Protein AF-A0A8T5B673-F1 (afdb_monomer_lite)

pLDDT: mean 93.82, std 4.8, range [74.12, 98.75]

Sequence (118 aa):
LTLALTHFINIVFALVAGEEDLQTLKQLGGTTFTLQLAISEGVMTEDPMLYALIQIDNEYTLNYLESFMLKANVLKEIIRKKDFDGFIEFYKATRDLLSRDEEFPTAYERIYRALKVL

Radius of gyration: 16.29 Å; chains: 1; bounding box: 30×36×39 Å

Structure (mmCIF, N/CA/C/O backbone):
data_AF-A0A8T5B673-F1
#
_entry.id   AF-A0A8T5B673-F1
#
loop_
_atom_site.group_PDB
_atom_site.id
_atom_site.type_symbol
_atom_site.label_atom_id
_atom_site.label_alt_id
_atom_site.label_comp_id
_atom_site.label_asym_id
_atom_site.label_entity_id
_atom_site.label_seq_id
_atom_site.pdbx_PDB_ins_code
_atom_site.Cartn_x
_atom_site.Cartn_y
_atom_site.Cartn_z
_atom_site.occupancy
_atom_site.B_iso_or_equiv
_atom_site.auth_seq_id
_atom_site.auth_comp_id
_atom_site.auth_asym_id
_atom_site.auth_atom_id
_atom_site.pdbx_PDB_model_num
ATOM 1 N N . LEU A 1 1 ? 14.635 -7.229 0.065 1.00 74.12 1 LEU A N 1
ATOM 2 C CA . LEU A 1 1 ? 13.459 -6.595 0.704 1.00 74.12 1 LEU A CA 1
ATOM 3 C C . LEU A 1 1 ? 12.977 -5.362 -0.061 1.00 74.12 1 LEU A C 1
ATOM 5 O O . LEU A 1 1 ? 11.901 -5.440 -0.633 1.00 74.12 1 LEU A O 1
ATOM 9 N N . THR A 1 2 ? 13.748 -4.265 -0.105 1.00 78.88 2 THR A N 1
ATOM 10 C CA . THR A 1 2 ? 13.266 -2.941 -0.554 1.00 78.88 2 THR A CA 1
ATOM 11 C C . THR A 1 2 ? 12.681 -2.928 -1.966 1.00 78.88 2 THR A C 1
ATOM 13 O O . THR A 1 2 ? 11.533 -2.543 -2.112 1.00 78.88 2 THR A O 1
ATOM 16 N N . LEU A 1 3 ? 13.399 -3.385 -2.996 1.00 82.56 3 LEU A N 1
ATOM 17 C CA . LEU A 1 3 ? 12.872 -3.353 -4.370 1.00 82.56 3 LEU A CA 1
ATOM 18 C C . LEU A 1 3 ? 11.737 -4.366 -4.571 1.00 82.56 3 LEU A C 1
ATOM 20 O O . LEU A 1 3 ? 10.639 -3.989 -4.968 1.00 82.56 3 LEU A O 1
ATOM 24 N N . ALA A 1 4 ? 11.977 -5.634 -4.229 1.00 87.19 4 ALA A N 1
ATOM 25 C CA . ALA A 1 4 ? 11.004 -6.705 -4.432 1.00 87.19 4 ALA A CA 1
ATOM 26 C C . ALA A 1 4 ? 9.653 -6.414 -3.754 1.00 87.19 4 ALA A C 1
ATOM 28 O O . ALA A 1 4 ? 8.620 -6.403 -4.418 1.00 87.19 4 ALA A O 1
ATOM 29 N N . LEU A 1 5 ? 9.644 -6.091 -2.456 1.00 92.62 5 LEU A N 1
ATOM 30 C CA . LEU A 1 5 ? 8.385 -5.856 -1.749 1.00 92.62 5 LEU A CA 1
ATOM 31 C C . LEU A 1 5 ? 7.709 -4.550 -2.190 1.00 92.62 5 LEU A C 1
ATOM 33 O O . LEU A 1 5 ? 6.496 -4.531 -2.378 1.00 92.62 5 LEU A O 1
ATOM 37 N N . THR A 1 6 ? 8.472 -3.473 -2.395 1.00 93.19 6 THR A N 1
ATOM 38 C CA . THR A 1 6 ? 7.896 -2.172 -2.783 1.00 93.19 6 THR A CA 1
ATOM 39 C C . THR A 1 6 ? 7.246 -2.239 -4.162 1.00 93.19 6 THR A C 1
ATOM 41 O O . THR A 1 6 ? 6.109 -1.802 -4.323 1.00 93.19 6 THR A O 1
ATOM 44 N N . HIS A 1 7 ? 7.918 -2.832 -5.154 1.00 93.50 7 HIS A N 1
ATOM 45 C CA . HIS A 1 7 ? 7.330 -2.990 -6.485 1.00 93.50 7 HIS A CA 1
ATOM 46 C C . HIS A 1 7 ? 6.151 -3.962 -6.477 1.00 93.50 7 HIS A C 1
ATOM 48 O O . HIS A 1 7 ? 5.152 -3.682 -7.128 1.00 93.50 7 HIS A O 1
ATOM 54 N N . PHE A 1 8 ? 6.216 -5.047 -5.697 1.00 94.81 8 PHE A N 1
ATOM 55 C CA . PHE A 1 8 ? 5.087 -5.965 -5.539 1.00 94.81 8 PHE A CA 1
ATOM 56 C C . PHE A 1 8 ? 3.839 -5.241 -5.013 1.00 94.81 8 PHE A C 1
ATOM 58 O O . PHE A 1 8 ? 2.764 -5.377 -5.593 1.00 94.81 8 PHE A O 1
ATOM 65 N N . ILE A 1 9 ? 3.986 -4.422 -3.964 1.00 96.62 9 ILE A N 1
ATOM 66 C CA . ILE A 1 9 ? 2.883 -3.631 -3.398 1.00 96.62 9 ILE A CA 1
ATOM 67 C C . ILE A 1 9 ? 2.291 -2.694 -4.454 1.00 96.62 9 ILE A C 1
ATOM 69 O O . ILE A 1 9 ? 1.073 -2.653 -4.602 1.00 96.62 9 ILE A O 1
ATOM 73 N N . ASN A 1 10 ? 3.130 -1.982 -5.211 1.00 97.19 10 ASN A N 1
ATOM 74 C CA . ASN A 1 10 ? 2.664 -1.051 -6.241 1.00 97.19 10 ASN A CA 1
ATOM 75 C C . ASN A 1 10 ? 1.962 -1.763 -7.408 1.00 97.19 10 ASN A C 1
ATOM 77 O O . ASN A 1 10 ? 0.935 -1.279 -7.871 1.00 97.19 10 ASN A O 1
ATOM 81 N N . ILE A 1 11 ? 2.463 -2.922 -7.853 1.00 96.94 11 ILE A N 1
ATOM 82 C CA . ILE A 1 11 ? 1.828 -3.731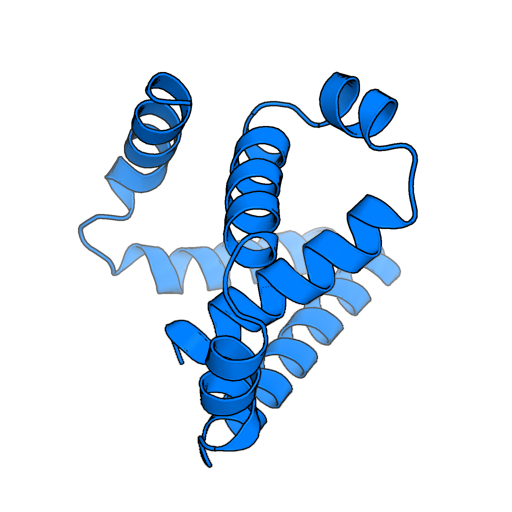 -8.908 1.00 96.94 11 ILE A CA 1
ATOM 83 C C . ILE A 1 11 ? 0.445 -4.210 -8.457 1.00 96.94 11 ILE A C 1
ATOM 85 O O . ILE A 1 11 ? -0.538 -4.033 -9.174 1.00 96.94 11 ILE A O 1
ATOM 89 N N . VAL A 1 12 ? 0.350 -4.788 -7.256 1.00 97.69 12 VAL A N 1
ATOM 90 C CA . VAL A 1 12 ? -0.927 -5.288 -6.723 1.00 97.69 12 VAL A CA 1
ATOM 91 C C . VAL A 1 12 ? -1.903 -4.139 -6.469 1.00 97.69 12 VAL A C 1
ATOM 93 O O . VAL A 1 12 ? -3.080 -4.257 -6.795 1.00 97.69 12 VAL A O 1
ATOM 96 N N . PHE A 1 13 ? -1.429 -3.013 -5.930 1.00 98.00 13 PHE A N 1
ATOM 97 C CA . PHE A 1 13 ? -2.258 -1.827 -5.733 1.00 98.00 13 PHE A CA 1
ATOM 98 C C . PHE A 1 13 ? -2.781 -1.269 -7.062 1.00 98.00 13 PHE A C 1
ATOM 100 O O . PHE A 1 13 ? -3.968 -0.972 -7.155 1.00 98.00 13 PHE A O 1
ATOM 107 N N . ALA A 1 14 ? -1.929 -1.162 -8.089 1.00 97.69 14 ALA A N 1
ATOM 108 C CA . ALA A 1 14 ? -2.328 -0.700 -9.416 1.00 97.69 14 ALA A CA 1
ATOM 109 C C . ALA A 1 14 ? -3.395 -1.606 -10.039 1.00 97.69 14 ALA A C 1
ATOM 111 O O . ALA A 1 14 ? -4.357 -1.094 -10.602 1.00 97.69 14 ALA A O 1
ATOM 112 N N . LEU A 1 15 ? -3.252 -2.929 -9.899 1.00 97.75 15 LEU A N 1
ATOM 113 C CA . LEU A 1 15 ? -4.254 -3.887 -10.364 1.00 97.75 15 LEU A CA 1
ATOM 114 C C . LEU A 1 15 ? -5.607 -3.643 -9.684 1.00 97.75 15 LEU A C 1
ATOM 116 O O . LEU A 1 15 ? -6.595 -3.420 -10.371 1.00 97.75 15 LEU A O 1
ATOM 120 N N . VAL A 1 16 ? -5.636 -3.603 -8.349 1.00 97.62 16 VAL A N 1
ATOM 121 C CA . VAL A 1 16 ? -6.880 -3.397 -7.586 1.00 97.62 16 VAL A CA 1
ATOM 122 C C . VAL A 1 16 ? -7.510 -2.035 -7.891 1.00 97.62 16 VAL A C 1
ATOM 124 O O . VAL A 1 16 ? -8.718 -1.942 -8.067 1.00 97.62 16 VAL A O 1
ATOM 127 N N . ALA A 1 17 ? -6.714 -0.966 -7.972 1.00 96.56 17 ALA A N 1
ATOM 128 C CA . ALA A 1 17 ? -7.226 0.367 -8.284 1.00 96.56 17 ALA A CA 1
ATOM 129 C C . ALA A 1 17 ? -7.704 0.488 -9.742 1.00 96.56 17 ALA A C 1
ATOM 131 O O . ALA A 1 17 ? -8.664 1.205 -10.009 1.00 96.56 17 ALA A O 1
ATOM 132 N N . GLY A 1 18 ? -7.036 -0.191 -10.679 1.00 96.00 18 GLY A N 1
ATOM 133 C CA . GLY A 1 18 ? -7.362 -0.178 -12.105 1.00 96.00 18 GLY A CA 1
ATOM 134 C C . GLY A 1 18 ? -8.599 -0.999 -12.478 1.00 96.00 18 GLY A C 1
ATOM 135 O O . GLY A 1 18 ? -9.142 -0.801 -13.561 1.00 96.00 18 GLY A O 1
ATOM 136 N N . GLU A 1 19 ? -9.057 -1.890 -11.596 1.00 96.88 19 GLU A N 1
ATOM 137 C CA . GLU A 1 19 ? -10.336 -2.604 -11.731 1.00 96.88 19 GLU A CA 1
ATOM 138 C C . GLU A 1 19 ? -11.556 -1.723 -11.383 1.00 96.88 19 GLU A C 1
ATOM 140 O O . GLU A 1 19 ? -12.690 -2.093 -11.687 1.00 96.88 19 GLU A O 1
ATOM 145 N N . GLU A 1 20 ? -11.332 -0.544 -10.797 1.00 96.12 20 GLU A N 1
ATOM 146 C CA . GLU A 1 20 ? -12.353 0.422 -10.379 1.00 96.12 20 GLU A CA 1
ATOM 147 C C . GLU A 1 20 ? -12.378 1.669 -11.291 1.00 96.12 20 GLU A C 1
ATOM 149 O O . GLU A 1 20 ? -11.518 1.866 -12.155 1.00 96.12 20 GLU A O 1
ATOM 154 N N . ASP A 1 21 ? -13.341 2.578 -11.085 1.00 95.81 21 ASP A N 1
ATOM 155 C CA . ASP A 1 21 ? -13.329 3.879 -11.769 1.00 95.81 21 ASP A CA 1
ATOM 156 C C . ASP A 1 21 ? -12.248 4.809 -11.195 1.00 95.81 21 ASP A C 1
ATOM 158 O O . ASP A 1 21 ? -12.453 5.535 -10.214 1.00 95.81 21 ASP A O 1
ATOM 162 N N . LEU A 1 22 ? -11.090 4.826 -11.858 1.00 94.00 22 LEU A N 1
ATOM 163 C CA . LEU A 1 22 ? -9.949 5.667 -11.497 1.00 94.00 22 LEU A CA 1
ATOM 164 C C . LEU A 1 22 ? -10.301 7.156 -11.397 1.00 94.00 22 LEU A C 1
ATOM 166 O O . LEU A 1 22 ? -9.692 7.860 -10.588 1.00 94.00 22 LEU A O 1
ATOM 170 N N . GLN A 1 23 ? -11.258 7.661 -12.184 1.00 93.50 23 GLN A N 1
ATOM 171 C CA . GLN A 1 23 ? -11.642 9.070 -12.102 1.00 93.50 23 GLN A CA 1
ATOM 172 C C . GLN A 1 23 ? -12.331 9.365 -10.767 1.00 93.50 23 GLN A C 1
ATOM 174 O O . GLN A 1 23 ? -11.949 10.316 -10.079 1.00 93.50 23 GLN A O 1
ATOM 179 N N . THR A 1 24 ? -13.289 8.527 -10.371 1.00 95.06 24 THR A N 1
ATOM 180 C CA . THR A 1 24 ? -13.933 8.611 -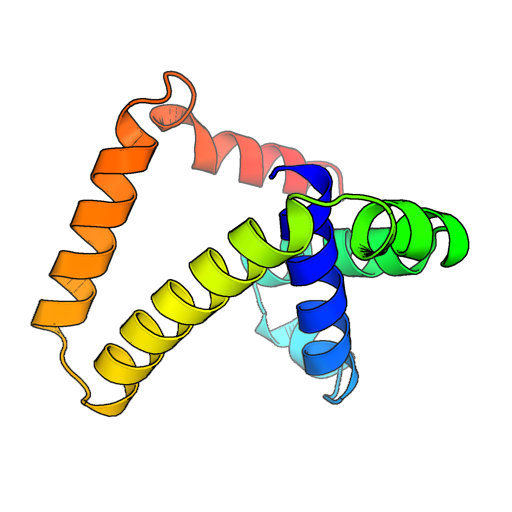9.056 1.00 95.06 24 THR A CA 1
ATOM 181 C C . THR A 1 24 ? -12.920 8.434 -7.926 1.00 95.06 24 THR A C 1
ATOM 183 O O . THR A 1 24 ? -12.903 9.232 -6.987 1.00 95.06 24 THR A O 1
ATOM 186 N N . LEU A 1 25 ? -12.016 7.452 -8.019 1.00 94.69 25 LEU A N 1
ATOM 187 C CA . LEU A 1 25 ? -10.991 7.243 -6.993 1.00 94.69 25 LEU A CA 1
ATOM 188 C C . LEU A 1 25 ? -10.070 8.463 -6.830 1.00 94.69 25 LEU A C 1
ATOM 190 O O . LEU A 1 25 ? -9.781 8.860 -5.703 1.00 94.69 25 LEU A O 1
ATOM 194 N N . LYS A 1 26 ? -9.661 9.117 -7.927 1.00 92.38 26 LYS A N 1
ATOM 195 C CA . LYS A 1 26 ? -8.860 10.357 -7.885 1.00 92.38 26 LYS A CA 1
ATOM 196 C C . LYS A 1 26 ? -9.608 11.518 -7.219 1.00 92.38 26 LYS A C 1
ATOM 198 O O . LYS A 1 26 ? -8.984 12.328 -6.540 1.00 92.38 26 LYS A O 1
ATOM 203 N N . GLN A 1 27 ? -10.931 11.597 -7.374 1.00 93.50 27 GLN A N 1
ATOM 204 C CA . GLN A 1 27 ? -11.749 12.627 -6.721 1.00 93.50 27 GLN A CA 1
ATOM 205 C C . GLN A 1 27 ? -11.923 12.382 -5.214 1.00 93.50 27 GLN A C 1
ATOM 207 O O . GLN A 1 27 ? -11.988 13.342 -4.447 1.00 93.50 27 GLN A O 1
ATOM 212 N N . LEU A 1 28 ? -11.992 11.117 -4.785 1.00 94.31 28 LEU A N 1
ATOM 213 C CA . LEU A 1 28 ? -12.288 10.742 -3.397 1.00 94.31 28 LEU A CA 1
ATOM 214 C C . LEU A 1 28 ? -11.046 10.419 -2.549 1.00 94.31 28 L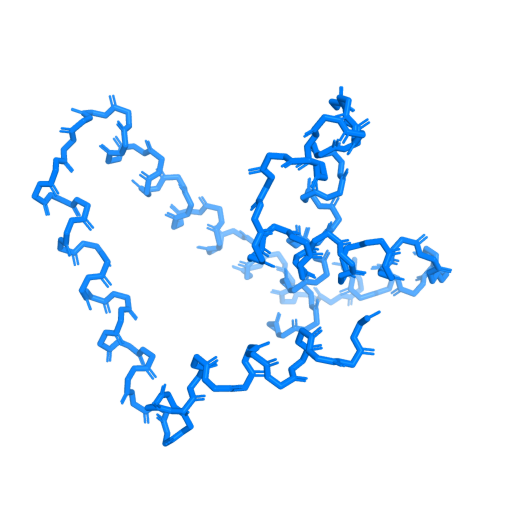EU A C 1
ATOM 216 O O . LEU A 1 28 ? -11.105 10.507 -1.324 1.00 94.31 28 LEU A O 1
ATOM 220 N N . GLY A 1 29 ? -9.929 10.034 -3.169 1.00 86.31 29 GLY A N 1
ATOM 221 C CA . GLY A 1 29 ? -8.807 9.374 -2.494 1.00 86.31 29 GLY A CA 1
ATOM 222 C C . GLY A 1 29 ? -7.970 10.246 -1.549 1.00 86.31 29 GLY A C 1
ATOM 223 O O . GLY A 1 29 ? -7.207 9.725 -0.732 1.00 86.31 29 GLY A O 1
ATOM 224 N N . GLY A 1 30 ? -8.099 11.570 -1.613 1.00 92.06 30 GLY A N 1
ATOM 225 C CA . GLY A 1 30 ? -7.271 12.474 -0.816 1.00 92.06 30 GLY A CA 1
ATOM 226 C C . GLY A 1 30 ? -5.770 12.349 -1.125 1.00 92.06 30 GLY A C 1
ATOM 227 O O . GLY A 1 30 ? -5.342 11.688 -2.068 1.00 92.06 30 GLY A O 1
ATOM 228 N N . THR A 1 31 ? -4.936 13.008 -0.322 1.00 91.31 31 THR A N 1
ATOM 229 C CA . THR A 1 31 ? -3.507 13.185 -0.631 1.00 91.31 31 THR A CA 1
ATOM 230 C C . THR A 1 31 ? -2.700 11.887 -0.606 1.00 91.31 31 THR A C 1
ATOM 232 O O . THR A 1 31 ? -1.860 11.674 -1.479 1.00 91.31 31 THR A O 1
ATOM 235 N N . THR A 1 32 ? -2.948 10.999 0.361 1.00 92.56 32 THR A N 1
ATOM 236 C CA . THR A 1 32 ? -2.227 9.721 0.468 1.00 92.56 32 THR A CA 1
ATOM 237 C C . THR A 1 32 ? -2.505 8.812 -0.726 1.00 92.56 32 THR A C 1
ATOM 239 O O . THR A 1 32 ? -1.565 8.241 -1.273 1.00 92.56 32 THR A O 1
ATOM 242 N N . PHE A 1 33 ? -3.765 8.709 -1.162 1.00 94.56 33 PHE A N 1
ATOM 243 C CA . PHE A 1 33 ? -4.109 7.928 -2.349 1.00 94.56 33 PHE A CA 1
ATOM 244 C C . PHE A 1 33 ? -3.483 8.526 -3.605 1.00 94.56 33 PHE A C 1
ATOM 246 O O . PHE A 1 33 ? -2.896 7.784 -4.379 1.00 94.56 33 PHE A O 1
ATOM 253 N N . THR A 1 34 ? -3.544 9.851 -3.786 1.00 93.31 34 THR A N 1
ATOM 254 C CA . THR A 1 34 ? -2.930 10.517 -4.945 1.00 93.31 34 THR A CA 1
ATOM 255 C C . THR A 1 34 ? -1.441 10.202 -5.051 1.00 93.31 34 THR A C 1
ATOM 257 O O . THR A 1 34 ? -0.975 9.824 -6.122 1.00 93.31 34 THR A O 1
ATOM 260 N N . LEU A 1 35 ? -0.697 10.296 -3.942 1.00 94.81 35 LEU A N 1
ATOM 261 C CA . LEU A 1 35 ? 0.727 9.957 -3.930 1.00 94.81 35 LEU A CA 1
ATOM 262 C C . LEU A 1 35 ? 0.962 8.468 -4.229 1.00 94.81 35 LEU A C 1
ATOM 264 O O . LEU A 1 35 ? 1.813 8.137 -5.051 1.00 94.81 35 LEU A O 1
ATOM 268 N N . GLN A 1 36 ? 0.204 7.572 -3.591 1.00 96.25 36 GLN A N 1
ATOM 269 C CA . GLN A 1 36 ? 0.329 6.127 -3.803 1.00 96.25 36 GLN A CA 1
ATOM 270 C C . GLN A 1 36 ? 0.005 5.730 -5.251 1.00 96.25 36 GLN A C 1
ATOM 272 O O . GLN A 1 36 ? 0.700 4.897 -5.837 1.00 96.25 36 GLN A O 1
ATOM 277 N N . LEU A 1 37 ? -1.020 6.345 -5.840 1.00 96.38 37 LEU A N 1
ATOM 278 C CA . LEU A 1 37 ? -1.405 6.125 -7.225 1.00 96.38 37 LEU A CA 1
ATOM 279 C C . LEU A 1 37 ? -0.333 6.641 -8.181 1.00 96.38 37 LEU A C 1
ATOM 281 O O . LEU A 1 37 ? 0.059 5.887 -9.059 1.00 96.38 37 LEU A O 1
ATOM 285 N N . ALA A 1 38 ? 0.211 7.842 -7.968 1.00 95.62 38 ALA A N 1
ATOM 286 C CA . ALA A 1 38 ? 1.284 8.383 -8.806 1.00 95.62 38 ALA A CA 1
ATOM 287 C C . ALA A 1 38 ? 2.538 7.489 -8.798 1.00 95.62 38 ALA A C 1
ATOM 289 O O . ALA A 1 38 ? 3.122 7.222 -9.846 1.00 95.62 38 ALA A O 1
ATOM 290 N N . ILE A 1 39 ? 2.926 6.967 -7.626 1.00 96.19 39 ILE A N 1
ATOM 291 C CA . ILE A 1 39 ? 4.033 6.004 -7.513 1.00 96.19 39 ILE A CA 1
ATOM 292 C C . ILE A 1 39 ? 3.711 4.726 -8.298 1.00 96.19 39 ILE A C 1
ATOM 294 O O . ILE A 1 39 ? 4.563 4.213 -9.020 1.00 96.19 39 ILE A O 1
ATOM 298 N N . SER A 1 40 ? 2.488 4.214 -8.168 1.00 97.25 40 SER A N 1
ATOM 299 C CA . SER A 1 40 ? 2.075 2.966 -8.815 1.00 97.25 40 SER A CA 1
ATOM 300 C C . SER A 1 40 ? 1.958 3.117 -10.336 1.00 97.25 40 SER A C 1
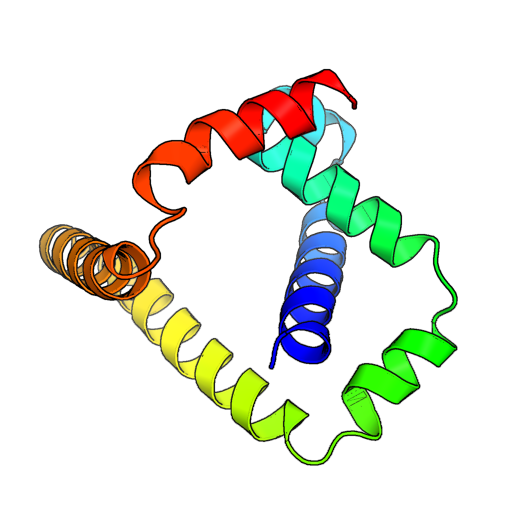ATOM 302 O O . SER A 1 40 ? 2.454 2.262 -11.061 1.00 97.25 40 SER A O 1
ATOM 304 N N . GLU A 1 41 ? 1.388 4.224 -10.823 1.00 96.12 41 GLU A N 1
ATOM 305 C CA . GLU A 1 41 ? 1.358 4.601 -12.242 1.00 96.12 41 GLU A CA 1
ATOM 306 C C . GLU A 1 41 ? 2.788 4.708 -12.790 1.00 96.12 41 GLU A C 1
ATOM 308 O O . GLU A 1 41 ? 3.078 4.111 -13.821 1.00 96.12 41 GLU A O 1
ATOM 313 N N . GLY A 1 42 ? 3.707 5.358 -12.064 1.00 95.81 42 GLY A N 1
ATOM 314 C CA . GLY A 1 42 ? 5.125 5.428 -12.430 1.00 95.81 42 GLY A CA 1
ATOM 315 C C . GLY A 1 42 ? 5.765 4.047 -12.602 1.00 95.81 42 GLY A C 1
ATOM 316 O O . GLY A 1 42 ? 6.367 3.778 -13.637 1.00 95.81 42 GLY A O 1
ATOM 317 N N . VAL A 1 43 ? 5.554 3.132 -11.647 1.00 95.69 43 VAL A N 1
ATOM 318 C CA . VAL A 1 43 ? 6.010 1.732 -11.771 1.00 95.69 43 VAL A CA 1
ATOM 319 C C . VAL A 1 43 ? 5.417 1.068 -13.020 1.00 95.69 43 VAL A C 1
ATOM 321 O O . VAL A 1 43 ? 6.114 0.325 -13.697 1.00 95.69 43 VAL A O 1
ATOM 324 N N . MET A 1 44 ? 4.159 1.341 -13.377 1.00 96.50 44 MET A N 1
ATOM 325 C CA . MET A 1 44 ? 3.524 0.729 -14.555 1.00 96.50 44 MET A CA 1
ATOM 326 C C . MET A 1 44 ? 4.025 1.300 -15.895 1.00 96.50 44 MET A C 1
ATOM 328 O O . MET A 1 44 ? 3.724 0.720 -16.937 1.00 96.50 44 MET A O 1
ATOM 332 N N . THR A 1 45 ? 4.778 2.409 -15.896 1.00 96.25 45 THR A N 1
ATOM 333 C CA . THR A 1 45 ? 5.371 2.984 -17.123 1.00 96.25 45 THR A CA 1
ATOM 334 C C . THR A 1 45 ? 6.736 2.402 -17.498 1.00 96.25 45 THR A C 1
ATOM 336 O O . THR A 1 45 ? 7.206 2.631 -18.611 1.00 96.25 45 THR A O 1
ATOM 339 N N . GLU A 1 46 ? 7.368 1.656 -16.593 1.00 95.50 46 GLU A N 1
ATOM 340 C CA . GLU A 1 46 ? 8.695 1.061 -16.786 1.00 95.50 46 GLU A CA 1
ATOM 341 C C . GLU A 1 46 ? 8.632 -0.283 -17.546 1.00 95.50 46 GLU A C 1
ATOM 343 O O . GLU A 1 46 ? 7.564 -0.857 -17.766 1.00 95.50 46 GLU A O 1
ATOM 348 N N . ASP A 1 47 ? 9.793 -0.817 -17.941 1.00 95.50 47 ASP A N 1
ATOM 349 C CA . ASP A 1 47 ? 9.888 -2.095 -18.662 1.00 95.50 47 ASP A CA 1
ATOM 350 C C . ASP A 1 47 ? 9.460 -3.292 -17.775 1.00 95.50 47 ASP A C 1
ATOM 352 O O . ASP A 1 47 ? 10.095 -3.553 -16.746 1.00 95.50 47 ASP A O 1
ATOM 356 N N . PRO A 1 48 ? 8.442 -4.091 -18.158 1.00 93.88 48 PRO A N 1
ATOM 357 C CA . PRO A 1 48 ? 8.021 -5.264 -17.389 1.00 93.88 48 PRO A CA 1
ATOM 358 C C . PRO A 1 48 ? 9.128 -6.314 -17.201 1.00 93.88 48 PRO A C 1
ATOM 360 O O . PRO A 1 48 ? 9.118 -7.032 -16.196 1.00 93.88 48 PRO A O 1
ATOM 363 N N . MET A 1 49 ? 10.109 -6.398 -18.110 1.00 93.62 49 MET A N 1
ATOM 364 C CA . MET A 1 49 ? 11.260 -7.296 -17.960 1.00 93.62 49 MET A CA 1
ATOM 365 C C . MET A 1 49 ? 12.104 -6.948 -16.733 1.00 93.62 49 MET A C 1
ATOM 367 O O . MET A 1 49 ? 12.589 -7.851 -16.048 1.00 93.62 49 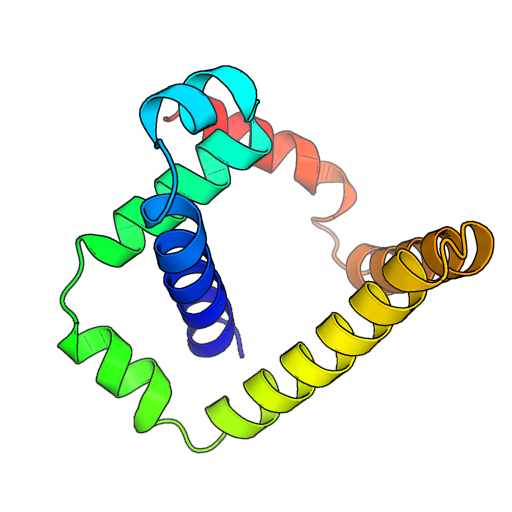MET A O 1
ATOM 371 N N . LEU A 1 50 ? 12.239 -5.658 -16.405 1.00 91.06 50 LEU A N 1
ATOM 372 C CA . LEU A 1 50 ? 12.958 -5.211 -15.212 1.00 91.06 50 LEU A CA 1
ATOM 373 C C . LEU A 1 50 ? 12.305 -5.769 -13.942 1.00 91.06 50 LEU A C 1
ATOM 375 O O . LEU A 1 50 ? 12.991 -6.296 -13.064 1.00 91.06 50 LEU A O 1
ATOM 379 N N . TYR A 1 51 ? 10.976 -5.706 -13.847 1.00 90.62 51 TYR A N 1
ATOM 380 C CA . TYR A 1 51 ? 10.264 -6.224 -12.681 1.00 90.62 51 TYR A CA 1
ATOM 381 C C . TYR A 1 51 ? 10.244 -7.744 -12.628 1.00 90.62 51 TYR A C 1
ATOM 383 O O . TYR A 1 51 ? 10.353 -8.294 -11.535 1.00 90.62 51 TYR A O 1
ATOM 391 N N . ALA A 1 52 ? 10.174 -8.428 -13.772 1.00 91.56 52 ALA A N 1
ATOM 392 C CA . ALA A 1 52 ? 10.326 -9.878 -13.811 1.00 91.56 52 ALA A CA 1
ATOM 393 C C . ALA A 1 52 ? 11.680 -10.304 -13.219 1.00 91.56 52 ALA A C 1
ATOM 395 O O . ALA A 1 52 ? 11.711 -11.175 -12.354 1.00 91.56 52 ALA A O 1
ATOM 396 N N . LEU A 1 53 ? 12.776 -9.634 -13.591 1.00 89.25 53 LEU A N 1
ATOM 397 C CA . LEU A 1 53 ? 14.100 -9.893 -13.016 1.00 89.25 53 LEU A CA 1
ATOM 398 C C . LEU A 1 53 ? 14.136 -9.611 -11.506 1.00 89.25 53 LEU A C 1
ATOM 400 O O . LEU A 1 53 ? 14.600 -10.443 -10.734 1.00 89.25 53 LEU A O 1
ATOM 404 N N . ILE A 1 54 ? 13.587 -8.479 -11.052 1.00 87.00 54 ILE A N 1
ATOM 405 C CA . ILE A 1 54 ? 13.555 -8.133 -9.619 1.00 87.00 54 ILE A CA 1
ATOM 406 C C . ILE A 1 54 ? 12.742 -9.149 -8.797 1.00 87.00 54 ILE A C 1
ATOM 408 O O . ILE A 1 54 ? 13.125 -9.481 -7.672 1.00 87.00 54 ILE A O 1
ATOM 412 N N . GLN A 1 55 ? 11.601 -9.603 -9.322 1.00 88.56 55 GLN A N 1
ATOM 413 C CA . GLN A 1 55 ? 10.655 -10.441 -8.583 1.00 88.56 55 GLN A CA 1
ATOM 414 C C . GLN A 1 55 ? 11.001 -11.929 -8.651 1.00 88.56 55 GLN A C 1
ATOM 416 O O . GLN A 1 55 ? 10.881 -12.622 -7.644 1.00 88.56 55 GLN A O 1
ATOM 421 N N . ILE A 1 56 ? 11.412 -12.422 -9.818 1.00 89.00 56 ILE A N 1
ATOM 422 C CA . ILE A 1 56 ? 11.574 -13.858 -10.078 1.00 89.00 56 ILE A CA 1
ATOM 423 C C . ILE A 1 56 ? 13.013 -14.309 -9.815 1.00 89.00 56 ILE A C 1
ATOM 425 O O . ILE A 1 56 ? 13.212 -15.377 -9.245 1.00 89.00 56 ILE A O 1
ATOM 429 N N . ASP A 1 57 ? 14.011 -13.504 -10.186 1.00 82.88 57 ASP A N 1
ATOM 430 C CA . ASP A 1 57 ? 15.424 -13.918 -10.156 1.00 82.88 57 ASP A CA 1
ATOM 431 C C . ASP A 1 57 ? 16.072 -13.776 -8.764 1.00 82.88 57 ASP A C 1
ATOM 433 O O . ASP A 1 57 ? 17.210 -14.174 -8.532 1.00 82.88 57 ASP A O 1
ATOM 437 N N . ASN A 1 58 ? 15.345 -13.213 -7.795 1.00 79.00 58 ASN A N 1
ATOM 438 C CA . ASN A 1 58 ? 15.832 -13.025 -6.433 1.00 79.00 58 ASN A CA 1
ATOM 439 C C . ASN A 1 58 ? 15.285 -14.105 -5.485 1.00 79.00 58 ASN A C 1
ATOM 441 O O . ASN A 1 58 ? 14.125 -14.062 -5.074 1.00 79.00 58 ASN A O 1
ATOM 445 N N . GLU A 1 59 ? 16.161 -15.022 -5.062 1.00 81.75 59 GLU A N 1
ATOM 446 C CA . GLU A 1 59 ? 15.841 -16.155 -4.175 1.00 81.75 59 GLU A CA 1
ATOM 447 C C . GLU A 1 59 ? 15.214 -15.753 -2.823 1.00 81.75 59 GLU A C 1
ATOM 449 O O . GLU A 1 59 ? 14.479 -16.532 -2.217 1.00 81.75 59 GLU A O 1
ATOM 454 N N . TYR A 1 60 ? 15.444 -14.523 -2.351 1.00 83.81 60 TYR A N 1
ATOM 455 C CA . TYR A 1 60 ? 14.885 -14.028 -1.089 1.00 83.81 60 TYR A CA 1
ATOM 456 C C . TYR A 1 60 ? 13.512 -13.378 -1.252 1.00 83.81 60 TYR A C 1
ATOM 458 O O . TYR A 1 60 ? 12.847 -13.118 -0.244 1.00 83.81 60 TYR A O 1
ATOM 466 N N . THR A 1 61 ? 13.085 -13.074 -2.483 1.00 87.94 61 THR A N 1
ATOM 467 C CA . THR A 1 61 ? 11.818 -12.376 -2.742 1.00 87.94 61 THR A CA 1
ATOM 468 C C . THR A 1 61 ? 10.652 -13.127 -2.120 1.00 87.94 61 THR A C 1
ATOM 470 O O . THR A 1 61 ? 9.894 -12.526 -1.359 1.00 87.94 61 THR A O 1
ATOM 473 N N . LEU A 1 62 ? 10.563 -14.441 -2.342 1.00 90.38 62 LEU A N 1
ATOM 474 C CA . LEU A 1 62 ? 9.475 -15.267 -1.815 1.00 90.38 62 LEU A CA 1
ATOM 475 C C . LEU A 1 62 ? 9.348 -15.165 -0.290 1.00 90.38 62 LEU A C 1
ATOM 477 O O . LEU A 1 62 ? 8.260 -14.884 0.203 1.00 90.38 62 LEU A O 1
ATOM 481 N N . ASN A 1 63 ? 10.455 -15.256 0.452 1.00 91.25 63 ASN A N 1
ATOM 482 C CA . ASN A 1 63 ? 10.438 -15.156 1.917 1.00 91.25 63 ASN A CA 1
ATOM 483 C C . ASN A 1 63 ? 9.865 -13.812 2.404 1.00 91.25 63 ASN A C 1
ATOM 485 O O . ASN A 1 63 ? 9.128 -13.747 3.392 1.00 91.25 63 ASN A O 1
ATOM 489 N N . TYR A 1 64 ? 10.197 -12.712 1.720 1.00 91.62 64 TYR A N 1
ATOM 490 C CA . TYR A 1 64 ? 9.664 -11.395 2.067 1.00 91.62 64 TYR A CA 1
ATOM 491 C C . TYR A 1 64 ? 8.190 -11.242 1.684 1.00 91.62 64 TYR A C 1
ATOM 493 O O . TYR A 1 64 ? 7.438 -10.639 2.453 1.00 91.62 64 TYR A O 1
ATOM 501 N N . LEU A 1 65 ? 7.770 -11.803 0.547 1.00 93.56 65 LEU A N 1
ATOM 502 C CA . LEU A 1 65 ? 6.368 -11.803 0.130 1.00 93.56 65 LEU A CA 1
ATOM 503 C C . LEU A 1 65 ? 5.508 -12.637 1.083 1.00 93.56 65 LEU A C 1
ATOM 505 O O . LEU A 1 65 ? 4.485 -12.151 1.552 1.00 93.56 65 LEU A O 1
ATOM 509 N N . GLU A 1 66 ? 5.944 -13.834 1.470 1.00 94.25 66 GLU A N 1
ATOM 510 C CA . GLU A 1 66 ? 5.246 -14.661 2.462 1.00 94.25 66 GLU A CA 1
ATOM 511 C C . GLU A 1 66 ? 5.119 -13.943 3.811 1.00 94.25 66 GLU A C 1
ATOM 513 O O . GLU A 1 66 ? 4.040 -13.886 4.407 1.00 94.25 66 GLU A O 1
ATOM 518 N N . SER A 1 67 ? 6.205 -13.314 4.267 1.00 94.94 67 SER A N 1
ATOM 519 C CA . SER A 1 67 ? 6.227 -12.513 5.493 1.00 94.94 67 SER A CA 1
ATOM 520 C C . SER A 1 67 ? 5.264 -11.320 5.435 1.00 94.94 67 SER A C 1
ATOM 522 O O . SER A 1 67 ? 4.627 -11.001 6.447 1.00 94.94 67 SER A O 1
ATOM 524 N N . PHE A 1 68 ? 5.140 -10.671 4.272 1.00 96.12 68 PHE A N 1
ATOM 525 C CA . PHE A 1 68 ? 4.164 -9.610 4.027 1.00 96.12 68 PHE A CA 1
ATOM 526 C C . PHE A 1 68 ? 2.735 -10.155 4.053 1.00 96.12 68 PHE A C 1
ATOM 528 O O . PHE A 1 68 ? 1.909 -9.643 4.806 1.00 96.12 68 PHE A O 1
ATOM 535 N N . MET A 1 69 ? 2.457 -11.231 3.313 1.00 97.38 69 MET A N 1
ATOM 536 C CA . MET A 1 69 ? 1.128 -11.841 3.226 1.00 97.38 69 MET A CA 1
ATOM 537 C C . MET A 1 69 ? 0.630 -12.329 4.588 1.00 97.38 69 MET A C 1
ATOM 539 O O . MET A 1 69 ? -0.533 -12.116 4.928 1.00 97.38 69 MET A O 1
ATOM 543 N N . LEU A 1 70 ? 1.508 -12.911 5.409 1.00 98.00 70 LEU A N 1
ATOM 544 C CA . LEU A 1 70 ? 1.174 -13.321 6.772 1.00 98.00 70 LEU A CA 1
ATOM 545 C C . LEU A 1 70 ? 0.738 -12.122 7.625 1.00 98.00 70 LEU A C 1
ATOM 547 O O . LEU A 1 70 ? -0.312 -12.174 8.266 1.00 98.00 70 LEU A O 1
ATOM 551 N N . LYS A 1 71 ? 1.499 -11.019 7.605 1.00 97.69 71 LYS A N 1
ATOM 552 C CA . LYS A 1 71 ? 1.174 -9.800 8.371 1.00 97.69 71 LYS A CA 1
ATOM 553 C C . LYS A 1 71 ? -0.087 -9.112 7.847 1.00 97.69 71 LYS A C 1
ATOM 555 O O . LYS A 1 71 ? -0.931 -8.706 8.643 1.00 97.69 71 LYS A O 1
ATOM 560 N N . ALA A 1 72 ? -0.244 -9.031 6.527 1.00 98.06 72 ALA A N 1
ATOM 561 C CA . ALA A 1 72 ? -1.436 -8.491 5.884 1.00 98.06 72 ALA A CA 1
ATOM 562 C C . ALA A 1 72 ? -2.682 -9.304 6.260 1.00 98.06 72 ALA A C 1
ATOM 564 O O . ALA A 1 72 ? -3.725 -8.732 6.574 1.00 98.06 72 ALA A O 1
ATOM 565 N N . ASN A 1 73 ? -2.569 -10.636 6.307 1.00 98.50 73 ASN A N 1
ATOM 566 C CA . ASN A 1 73 ? -3.666 -11.497 6.728 1.00 98.50 73 ASN A CA 1
ATOM 567 C C . ASN A 1 73 ? -4.015 -11.300 8.210 1.00 98.50 73 ASN A C 1
ATOM 569 O O . ASN A 1 73 ? -5.195 -11.219 8.527 1.00 98.50 73 ASN A O 1
ATOM 573 N N . VAL A 1 74 ? -3.030 -11.151 9.106 1.00 98.44 74 VAL A N 1
ATOM 574 C CA . VAL A 1 74 ? -3.289 -10.820 10.522 1.00 98.44 74 VAL A CA 1
ATOM 575 C C . VAL A 1 74 ? -4.085 -9.518 10.647 1.00 98.44 74 VAL A C 1
ATOM 577 O O . VAL A 1 74 ? -5.120 -9.500 11.310 1.00 98.44 74 VAL A O 1
ATOM 580 N N . LEU A 1 75 ? -3.659 -8.449 9.966 1.00 98.56 75 LEU A N 1
ATOM 581 C CA . LEU A 1 75 ? -4.372 -7.170 9.999 1.00 98.56 75 LEU A CA 1
ATOM 582 C C . LEU A 1 75 ? -5.786 -7.281 9.403 1.00 98.56 75 LEU A C 1
ATOM 584 O O . LEU A 1 75 ? -6.747 -6.781 9.989 1.00 98.56 75 LEU A O 1
ATOM 588 N N . LYS A 1 76 ? -5.939 -7.989 8.277 1.00 98.56 76 LYS A N 1
ATOM 589 C CA . LYS A 1 76 ? -7.246 -8.274 7.665 1.00 98.56 76 LYS A CA 1
ATOM 590 C C . LYS A 1 76 ? -8.175 -8.999 8.640 1.00 98.56 76 LYS A C 1
ATOM 592 O O . LYS A 1 76 ? -9.358 -8.679 8.711 1.00 98.56 76 LYS A O 1
ATOM 597 N N . GLU A 1 77 ? -7.656 -9.961 9.397 1.00 98.69 77 GLU A N 1
ATOM 598 C CA . GLU A 1 77 ? -8.428 -10.718 10.383 1.00 98.69 77 GLU A CA 1
ATOM 599 C C . GLU A 1 77 ? -8.894 -9.862 11.564 1.00 98.69 77 GLU A C 1
ATOM 601 O O . GLU A 1 77 ? -10.046 -9.990 11.984 1.00 98.69 77 GLU A O 1
ATOM 606 N N . ILE A 1 78 ? -8.047 -8.954 12.056 1.00 98.75 78 ILE A N 1
ATOM 607 C CA . ILE A 1 78 ? -8.416 -7.955 13.072 1.00 98.75 78 ILE A CA 1
ATOM 608 C C . ILE A 1 78 ? -9.574 -7.081 12.560 1.00 98.75 78 ILE A C 1
ATOM 610 O O . ILE A 1 78 ? -10.605 -6.953 13.224 1.00 98.75 78 ILE A O 1
ATOM 614 N N . ILE A 1 79 ? -9.454 -6.554 11.334 1.00 98.50 79 ILE A N 1
ATOM 615 C CA . ILE A 1 79 ? -10.491 -5.727 10.693 1.00 98.50 79 ILE A CA 1
ATOM 616 C C . ILE A 1 79 ? -11.794 -6.518 10.521 1.00 98.50 79 ILE A C 1
ATOM 618 O O . ILE A 1 79 ? -12.869 -6.031 10.873 1.00 98.50 79 ILE A O 1
ATOM 622 N N . ARG A 1 80 ? -11.712 -7.760 10.027 1.00 98.50 80 ARG A N 1
ATOM 623 C CA . ARG A 1 80 ? -12.869 -8.644 9.816 1.00 98.50 80 ARG A CA 1
ATOM 624 C C . ARG A 1 80 ? -13.649 -8.886 11.106 1.00 98.50 80 ARG A C 1
ATOM 626 O O . ARG A 1 80 ? -14.878 -8.908 11.083 1.00 98.50 80 ARG A O 1
ATOM 633 N N . LYS A 1 81 ? -12.942 -9.057 12.224 1.00 98.50 81 LYS A N 1
ATOM 634 C CA . LYS A 1 81 ? -13.531 -9.248 13.556 1.00 98.50 81 LYS A CA 1
ATOM 635 C C . LYS A 1 81 ? -14.052 -7.953 14.183 1.00 98.50 81 LYS A C 1
ATOM 637 O O . LYS A 1 81 ? -14.700 -8.028 15.222 1.00 98.50 81 LYS A O 1
ATOM 642 N N . LYS A 1 82 ? -13.802 -6.792 13.559 1.00 98.31 82 LYS A N 1
ATOM 643 C CA . LYS A 1 82 ? -14.062 -5.456 14.123 1.00 98.31 82 LYS A CA 1
ATOM 644 C C . LYS A 1 82 ? -13.397 -5.276 15.493 1.00 98.31 82 LYS A C 1
ATOM 646 O O . LYS A 1 82 ? -13.954 -4.637 16.382 1.00 98.31 82 LYS A O 1
ATOM 651 N N . ASP A 1 83 ? -12.219 -5.873 15.654 1.00 98.56 83 ASP A N 1
ATOM 652 C CA . ASP A 1 83 ? -11.434 -5.822 16.883 1.00 98.56 83 ASP A CA 1
ATOM 653 C C . ASP A 1 83 ? -10.684 -4.485 16.959 1.00 98.56 83 ASP A C 1
ATOM 655 O O . ASP A 1 83 ? -9.579 -4.328 16.434 1.00 98.56 83 ASP A O 1
ATOM 659 N N . PHE A 1 84 ? -11.343 -3.485 17.548 1.00 98.44 84 PHE A N 1
ATOM 660 C CA . PHE A 1 84 ? -10.810 -2.128 17.664 1.00 98.44 84 PHE A CA 1
ATOM 661 C C . PHE A 1 84 ? -9.538 -2.073 18.511 1.00 98.44 84 PHE A C 1
ATOM 663 O O . PHE A 1 84 ? -8.571 -1.423 18.110 1.00 98.44 84 PHE A O 1
ATOM 670 N N . ASP A 1 85 ? -9.526 -2.762 19.651 1.00 98.56 85 ASP A N 1
ATOM 671 C CA . ASP A 1 85 ? -8.375 -2.767 20.551 1.00 98.56 85 ASP A CA 1
ATOM 672 C C . ASP A 1 85 ? -7.193 -3.487 19.896 1.00 98.56 85 ASP A C 1
ATOM 674 O O . ASP A 1 85 ? -6.095 -2.927 19.836 1.00 98.56 85 ASP A O 1
ATOM 678 N N . GLY A 1 86 ? -7.435 -4.646 19.274 1.00 98.50 86 GLY A N 1
ATOM 679 C CA . GLY A 1 86 ? -6.417 -5.371 18.515 1.00 98.50 86 GLY A CA 1
ATOM 680 C C . GLY A 1 86 ? -5.831 -4.550 17.364 1.00 98.50 86 GLY A C 1
ATOM 681 O O . GLY A 1 86 ? -4.624 -4.599 17.117 1.00 98.50 86 GLY A O 1
ATOM 682 N N . PHE A 1 87 ? -6.638 -3.726 16.688 1.00 98.69 87 PHE A N 1
ATOM 683 C CA . PHE A 1 87 ? -6.132 -2.809 15.662 1.00 98.69 87 PHE A CA 1
ATOM 684 C C . PHE A 1 87 ? -5.215 -1.735 16.258 1.00 98.69 87 PHE A C 1
ATOM 686 O O . PHE A 1 87 ? -4.133 -1.480 15.723 1.00 98.69 87 PHE A O 1
ATOM 693 N N . ILE A 1 88 ? -5.623 -1.109 17.368 1.00 98.62 88 ILE A N 1
ATOM 694 C CA . ILE A 1 88 ? -4.830 -0.075 18.045 1.00 98.62 88 ILE A CA 1
ATOM 695 C C . ILE A 1 88 ? -3.498 -0.656 18.532 1.00 98.62 88 ILE A C 1
ATOM 697 O O . ILE A 1 88 ? -2.458 -0.011 18.375 1.00 98.62 88 ILE A O 1
ATOM 701 N N . GLU A 1 89 ? -3.510 -1.861 19.099 1.00 98.50 89 GLU A N 1
ATOM 702 C CA . GLU A 1 89 ? -2.305 -2.569 19.537 1.00 98.50 89 GLU A CA 1
ATOM 703 C C . GLU A 1 89 ? -1.376 -2.890 18.365 1.00 98.50 89 GLU A C 1
ATOM 705 O O . GLU A 1 89 ? -0.195 -2.532 18.405 1.00 98.50 89 GLU A O 1
ATOM 710 N N . PHE A 1 90 ? -1.907 -3.477 17.286 1.00 98.38 90 PHE A N 1
ATOM 711 C CA . PHE A 1 90 ? -1.141 -3.779 16.074 1.00 98.38 90 PHE A CA 1
ATOM 712 C C . PHE A 1 90 ? -0.495 -2.517 15.483 1.00 98.38 90 PHE A C 1
ATOM 714 O O . PHE A 1 90 ? 0.688 -2.518 15.121 1.00 98.38 90 PHE A O 1
ATOM 721 N N . TYR A 1 91 ? -1.250 -1.416 15.419 1.00 98.25 91 TYR A N 1
ATOM 722 C CA . TYR A 1 91 ? -0.764 -0.135 14.915 1.00 98.25 91 TYR A CA 1
ATOM 723 C C . TYR A 1 91 ? 0.355 0.438 15.790 1.00 98.25 91 TYR A C 1
ATOM 725 O O . TYR A 1 91 ? 1.395 0.839 15.269 1.00 98.25 91 TYR A O 1
ATOM 733 N N . LYS A 1 92 ? 0.172 0.468 17.118 1.00 98.25 92 LYS A N 1
ATOM 734 C CA . LYS A 1 92 ? 1.187 0.978 18.054 1.00 98.25 92 LYS A CA 1
ATOM 735 C C . LYS A 1 92 ? 2.470 0.160 17.975 1.00 98.25 92 LYS A C 1
ATOM 737 O O . LYS A 1 92 ? 3.529 0.747 17.801 1.00 98.25 92 LYS A O 1
ATOM 742 N N . ALA A 1 93 ? 2.369 -1.169 17.992 1.00 97.75 93 ALA A N 1
ATOM 743 C CA . ALA A 1 93 ? 3.530 -2.043 17.855 1.00 97.75 93 ALA A CA 1
ATOM 744 C C . ALA A 1 93 ? 4.281 -1.799 16.534 1.00 97.75 93 ALA A C 1
ATOM 746 O O . ALA A 1 93 ? 5.506 -1.702 16.524 1.00 97.75 93 ALA A O 1
ATOM 747 N N . THR A 1 94 ? 3.555 -1.634 15.423 1.00 97.19 94 THR A N 1
ATOM 748 C CA . THR A 1 94 ? 4.155 -1.310 14.117 1.00 97.19 94 THR A CA 1
ATOM 749 C C . THR A 1 94 ? 4.839 0.058 14.132 1.00 97.19 94 THR A C 1
ATOM 751 O O . THR A 1 94 ? 5.956 0.205 13.638 1.00 97.19 94 THR A O 1
ATOM 754 N N . ARG A 1 95 ? 4.197 1.061 14.738 1.00 96.62 95 ARG A N 1
ATOM 755 C CA . ARG A 1 95 ? 4.761 2.402 14.895 1.00 96.62 95 ARG A CA 1
ATOM 756 C C . ARG A 1 95 ? 6.042 2.384 15.726 1.00 96.62 95 ARG A C 1
ATOM 758 O O . ARG A 1 95 ? 6.999 3.034 15.332 1.00 96.62 95 ARG A O 1
ATOM 765 N N . ASP A 1 96 ? 6.077 1.627 16.816 1.00 97.00 96 ASP A N 1
ATOM 766 C CA . ASP A 1 96 ? 7.234 1.547 17.715 1.00 97.00 96 ASP A CA 1
ATOM 767 C C . ASP A 1 96 ? 8.445 0.850 17.059 1.00 97.00 96 ASP A C 1
ATOM 769 O O . ASP A 1 96 ? 9.597 1.076 17.442 1.00 97.00 96 ASP A O 1
ATOM 773 N N . LEU A 1 97 ? 8.210 0.004 16.047 1.00 95.81 97 LEU A N 1
ATOM 774 C CA . LEU A 1 97 ? 9.277 -0.545 15.206 1.00 95.81 97 LEU A CA 1
ATOM 775 C C . LEU A 1 97 ? 9.879 0.531 14.292 1.00 95.81 97 LEU A C 1
ATOM 777 O O . LEU A 1 97 ? 11.101 0.597 14.168 1.00 95.81 97 LEU A O 1
ATOM 781 N N . LEU A 1 98 ? 9.036 1.372 13.681 1.00 94.25 98 LEU A N 1
ATOM 782 C CA . LEU A 1 98 ? 9.468 2.435 12.765 1.00 94.25 98 LEU A CA 1
ATOM 783 C C . LEU A 1 98 ? 10.023 3.667 13.482 1.00 94.25 98 LEU A C 1
ATOM 785 O O . LEU A 1 98 ? 10.909 4.324 12.952 1.00 94.25 98 LEU A O 1
ATOM 789 N N . SER A 1 99 ? 9.567 3.965 14.698 1.00 94.81 99 SER A N 1
ATOM 790 C CA . SER A 1 99 ? 10.004 5.141 15.461 1.00 94.81 99 SER A CA 1
ATOM 791 C C . SER A 1 99 ? 11.466 5.090 15.907 1.00 94.81 99 SER A C 1
ATOM 793 O O . SER A 1 99 ? 11.940 6.017 16.557 1.00 94.81 99 SER A O 1
ATOM 795 N N . ARG A 1 100 ? 12.163 3.990 15.614 1.00 93.88 100 ARG A N 1
ATOM 796 C CA . ARG A 1 100 ? 13.606 3.830 15.818 1.00 93.88 100 ARG A CA 1
ATOM 797 C C . ARG A 1 100 ? 14.425 4.496 14.714 1.00 93.88 100 ARG A C 1
ATOM 799 O O . ARG A 1 100 ? 15.619 4.688 14.902 1.00 93.88 100 ARG A O 1
ATOM 806 N N . ASP A 1 101 ? 13.800 4.801 13.580 1.00 93.81 101 ASP A N 1
ATOM 807 C CA . ASP A 1 101 ? 14.406 5.563 12.495 1.00 93.81 101 ASP A CA 1
ATOM 808 C C . ASP A 1 101 ? 14.466 7.051 12.874 1.00 93.81 101 ASP A C 1
ATOM 810 O O . ASP A 1 101 ? 13.454 7.651 13.251 1.00 93.81 101 ASP A O 1
ATOM 814 N N . GLU A 1 102 ? 15.652 7.651 12.761 1.00 93.50 102 GLU A N 1
ATOM 815 C CA . GLU A 1 102 ? 15.889 9.070 13.041 1.00 93.50 102 GLU A CA 1
ATOM 816 C C . GLU A 1 102 ? 15.051 9.990 12.142 1.00 93.50 102 GLU A C 1
ATOM 818 O O . GLU A 1 102 ? 14.689 11.094 12.551 1.00 93.50 102 GLU A O 1
ATOM 823 N N . GLU A 1 103 ? 14.683 9.537 10.939 1.00 94.00 103 GLU A N 1
ATOM 824 C CA . GLU A 1 103 ? 13.858 10.309 10.012 1.00 94.00 103 GLU A CA 1
ATOM 825 C C . GLU A 1 103 ? 12.356 10.234 10.337 1.00 94.00 103 GLU A C 1
ATOM 827 O O . GLU A 1 103 ? 11.582 11.071 9.849 1.00 94.00 103 GLU A O 1
ATOM 832 N N . PHE A 1 104 ? 11.921 9.275 11.168 1.00 94.69 104 PHE A N 1
ATOM 833 C CA . PHE A 1 104 ? 10.508 9.023 11.474 1.00 94.69 104 PHE A CA 1
ATOM 834 C C . PHE A 1 104 ? 9.738 10.267 11.957 1.00 94.69 104 PHE A C 1
ATOM 836 O O . PHE A 1 104 ? 8.637 10.506 11.447 1.00 94.69 104 PHE A O 1
ATOM 843 N N . PRO A 1 105 ? 10.280 11.125 12.850 1.00 94.25 105 PRO A N 1
ATOM 844 C CA . PRO A 1 105 ? 9.593 12.344 13.288 1.00 94.25 105 PRO A CA 1
ATOM 845 C C . PRO A 1 105 ? 9.252 13.316 12.148 1.00 94.25 105 PRO A C 1
ATOM 847 O O . PRO A 1 105 ? 8.320 14.107 12.271 1.00 94.25 105 PRO A O 1
ATOM 850 N N . THR A 1 106 ? 9.978 13.249 11.028 1.00 94.38 106 THR A N 1
ATOM 851 C CA . THR A 1 106 ? 9.786 14.120 9.854 1.00 94.38 106 THR A CA 1
ATOM 852 C C . THR A 1 106 ? 9.047 13.436 8.701 1.00 94.38 106 THR A C 1
ATOM 854 O O . THR A 1 106 ? 8.854 14.038 7.643 1.00 94.38 106 THR A O 1
ATOM 857 N N . ALA A 1 107 ? 8.589 12.191 8.882 1.00 93.25 107 ALA A N 1
ATOM 858 C CA . ALA A 1 107 ? 7.986 11.389 7.817 1.00 93.25 107 ALA A CA 1
ATOM 859 C C . ALA A 1 107 ? 6.792 12.089 7.143 1.00 93.25 107 ALA A C 1
ATOM 861 O O . ALA A 1 107 ? 6.689 12.105 5.916 1.00 93.25 107 ALA A O 1
ATOM 862 N N . TYR A 1 108 ? 5.926 12.741 7.925 1.00 90.06 108 TYR A N 1
ATOM 863 C CA . TYR A 1 108 ? 4.773 13.460 7.379 1.00 90.06 108 TYR A CA 1
ATOM 864 C C . TYR A 1 108 ? 5.175 14.694 6.555 1.00 90.06 108 TYR A C 1
ATOM 866 O O . TYR A 1 108 ? 4.596 14.966 5.504 1.00 90.06 108 TYR A O 1
ATOM 874 N N . GLU A 1 109 ? 6.208 15.423 6.986 1.00 93.06 109 GLU A N 1
ATOM 875 C CA . GLU A 1 109 ? 6.721 16.566 6.229 1.00 93.06 109 GLU A CA 1
ATOM 876 C C . GLU A 1 109 ? 7.298 16.122 4.880 1.00 93.06 109 GLU A C 1
ATOM 878 O O . GLU A 1 109 ? 7.066 16.770 3.859 1.00 93.06 109 GLU A O 1
ATOM 883 N N . ARG A 1 110 ? 8.004 14.989 4.852 1.00 92.19 110 ARG A N 1
ATOM 884 C CA . ARG A 1 110 ? 8.549 14.411 3.618 1.00 92.19 110 ARG A CA 1
ATOM 885 C C . ARG A 1 110 ? 7.448 14.037 2.630 1.00 92.19 110 ARG A C 1
ATOM 887 O O . ARG A 1 110 ? 7.575 14.370 1.454 1.00 92.19 110 ARG A O 1
ATOM 894 N N . ILE A 1 111 ? 6.350 13.442 3.105 1.00 92.38 111 ILE A N 1
ATOM 895 C CA . ILE A 1 111 ? 5.160 13.170 2.280 1.00 92.38 111 ILE A CA 1
ATOM 896 C C . ILE A 1 111 ? 4.620 14.473 1.682 1.00 92.38 111 ILE A C 1
ATOM 898 O O . ILE A 1 111 ? 4.368 14.548 0.482 1.00 92.38 111 ILE A O 1
ATOM 902 N N . TYR A 1 112 ? 4.493 15.529 2.487 1.00 91.00 112 TYR A N 1
ATOM 903 C CA . TYR A 1 112 ? 3.986 16.813 2.001 1.00 91.00 112 TYR A CA 1
ATOM 904 C C . TYR A 1 112 ? 4.922 17.489 0.989 1.00 91.00 112 TYR A C 1
ATOM 906 O O . TYR A 1 112 ? 4.463 18.087 0.017 1.00 91.00 112 TYR A O 1
ATOM 914 N N . ARG A 1 113 ? 6.242 17.379 1.177 1.00 92.56 113 ARG A N 1
ATOM 915 C CA . ARG A 1 113 ? 7.231 17.862 0.201 1.00 92.56 113 ARG A CA 1
ATOM 916 C C . ARG A 1 113 ? 7.148 17.085 -1.115 1.00 92.56 113 ARG A C 1
ATOM 918 O O . ARG A 1 113 ? 7.209 17.716 -2.162 1.00 92.56 113 ARG A O 1
ATOM 925 N N . ALA A 1 114 ? 6.955 15.765 -1.065 1.00 90.56 114 ALA A N 1
ATOM 926 C CA . ALA A 1 114 ? 6.741 14.945 -2.258 1.00 90.56 114 ALA A CA 1
ATOM 927 C C . ALA A 1 114 ? 5.445 15.329 -2.994 1.00 90.56 114 ALA A C 1
ATOM 929 O O . ALA A 1 114 ? 5.442 15.468 -4.208 1.00 90.56 114 ALA A O 1
ATOM 930 N N . LEU A 1 115 ? 4.360 15.593 -2.262 1.00 89.56 115 LEU A N 1
ATOM 931 C CA . LEU A 1 115 ? 3.095 16.046 -2.853 1.00 89.56 115 LEU A CA 1
ATOM 932 C C . LEU A 1 115 ? 3.195 17.412 -3.540 1.00 89.56 115 LEU A C 1
ATOM 934 O O . LEU A 1 115 ? 2.489 17.649 -4.506 1.00 89.56 115 LEU A O 1
ATOM 938 N N . LYS A 1 116 ? 4.051 18.316 -3.052 1.00 90.31 116 LYS A N 1
ATOM 939 C CA . LYS A 1 116 ? 4.243 19.646 -3.656 1.00 90.31 116 LYS A CA 1
ATOM 940 C C . LYS A 1 116 ? 4.939 19.624 -5.017 1.00 90.31 116 LYS A C 1
ATOM 942 O O . LYS A 1 116 ? 4.937 20.652 -5.687 1.00 90.31 116 LYS A O 1
ATOM 947 N N . VAL A 1 117 ? 5.605 18.523 -5.360 1.00 88.12 117 VAL A N 1
ATOM 948 C CA . VAL A 1 117 ? 6.341 18.376 -6.625 1.00 88.12 117 VAL A CA 1
ATOM 949 C C . VAL A 1 117 ? 5.608 17.500 -7.645 1.00 88.12 117 VAL A C 1
ATOM 951 O O . VAL A 1 117 ? 6.116 17.350 -8.754 1.00 88.12 117 VAL A O 1
ATOM 954 N N . LEU A 1 118 ? 4.453 16.936 -7.270 1.00 79.12 118 LEU A N 1
ATOM 955 C CA . LEU A 1 118 ? 3.492 16.298 -8.177 1.00 79.12 118 LEU A CA 1
ATOM 956 C C . LEU A 1 1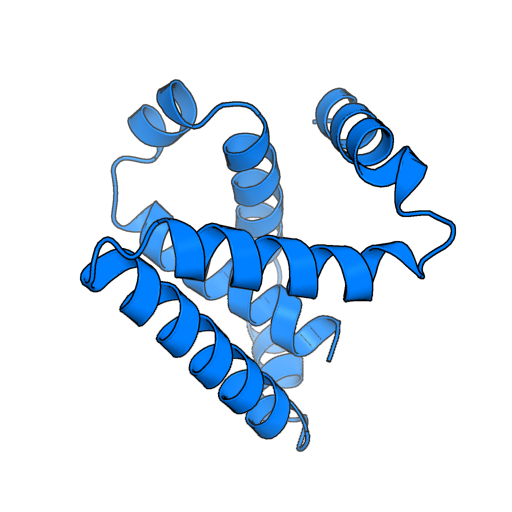18 ? 2.586 17.357 -8.814 1.00 79.12 118 LEU A C 1
ATOM 958 O O . LEU A 1 118 ? 2.289 17.207 -10.017 1.00 79.12 118 LEU A O 1
#

Secondary structure (DSSP, 8-state):
-HHHHHHHHHHHHHHHHHTS-HHHHHHHSHHHHHHHHHHHHHHHTS-HHHHHHHHHS-TTHHHHHHHHHHHHHHHHHHHHTT-HHHHHHHHHHHHHHHTTSTTGGGHHHHHHHHHTT-

Foldseek 3Di:
DVPLVVLVVLQVVCVVCVVDDVVVCVVPVPLVSVLSPVVSVVSVVDDVVVNCCVHPVDPCSVVVVVVVVVLVVVQVVCVVVVVPVSNVVSVVVVLVVVVVDPCSVCVVVVSVVSSVVD